Protein AF-A0A530Z0U0-F1 (afdb_monomer)

Radius of gyration: 11.53 Å; Cα contacts (8 Å, |Δi|>4): 16; chains: 1; bounding box: 23×14×29 Å

Secondary structure (DSSP, 8-state)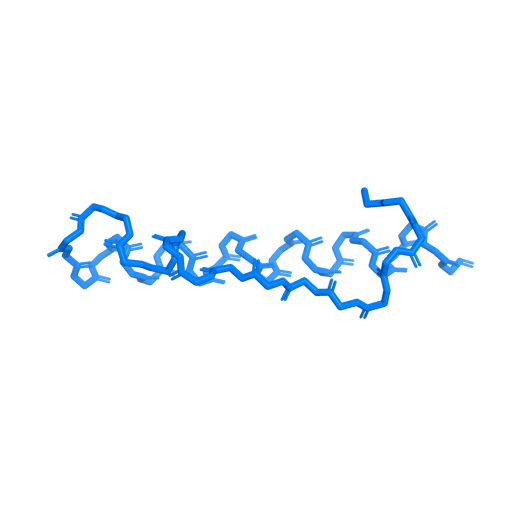:
--S-S----HHHHHTTSSHHHHHHHHHHHHHHHHHHHHHH-

Solvent-accessible surface area (backbone atoms only — not comparable to full-atom values): 2598 Å² total; per-residue (Å²): 126,92,83,61,94,71,87,87,56,78,73,57,40,57,48,78,81,40,70,69,34,31,55,51,34,52,51,52,53,50,54,51,50,55,52,53,52,63,74,74,108

Foldseek 3Di:
DVPDPDDDCVVQCCPPPDPVSNVVSVVVVVVVNVVVVVVVD

Mean predicted aligned error: 4.36 Å

Sequence (41 aa):
AAGANVLVAGSAIFKGGSEAAYRANIGAIRQAADGAIRKAA

pLDDT: mean 88.38, std 11.52, range [56.41, 98.31]

Structure (mmCIF, N/CA/C/O backbone):
data_AF-A0A530Z0U0-F1
#
_entry.id   AF-A0A530Z0U0-F1
#
loop_
_atom_site.group_PDB
_atom_site.id
_atom_site.type_symbol
_atom_site.label_atom_id
_atom_site.label_alt_id
_atom_site.label_comp_id
_atom_site.label_asym_id
_atom_site.label_entity_id
_atom_site.label_seq_id
_atom_site.pdbx_PDB_ins_code
_atom_site.Cartn_x
_atom_site.Cartn_y
_atom_site.Cartn_z
_atom_site.occupancy
_atom_site.B_iso_or_equiv
_atom_site.auth_seq_id
_atom_site.auth_comp_id
_atom_site.auth_asym_id
_atom_site.auth_atom_id
_atom_site.pdbx_PDB_model_num
ATOM 1 N N . ALA A 1 1 ? 3.431 4.898 -11.951 1.00 58.00 1 ALA A N 1
ATOM 2 C CA . ALA A 1 1 ? 4.726 4.749 -11.262 1.00 58.00 1 ALA A CA 1
ATOM 3 C C . ALA A 1 1 ? 5.826 5.150 -12.235 1.00 58.00 1 ALA A C 1
ATOM 5 O O . ALA A 1 1 ? 5.848 4.624 -13.341 1.00 58.00 1 ALA A O 1
ATOM 6 N N . ALA A 1 2 ? 6.664 6.122 -11.878 1.00 56.41 2 ALA A N 1
ATOM 7 C CA . ALA A 1 2 ? 7.737 6.641 -12.729 1.00 56.41 2 ALA A CA 1
ATOM 8 C C . ALA A 1 2 ? 8.970 5.712 -12.709 1.00 56.41 2 ALA A C 1
ATOM 10 O O . ALA A 1 2 ? 10.013 6.089 -12.194 1.00 56.41 2 ALA A O 1
ATOM 11 N N . GLY A 1 3 ? 8.824 4.459 -13.157 1.00 63.97 3 GLY A N 1
ATOM 12 C CA . GLY A 1 3 ? 9.910 3.465 -13.103 1.00 63.97 3 G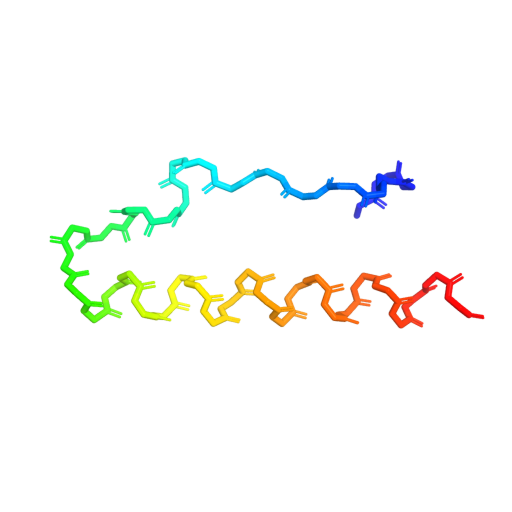LY A CA 1
ATOM 13 C C . GLY A 1 3 ? 10.337 3.053 -11.686 1.00 63.97 3 GLY A C 1
ATOM 14 O O . GLY A 1 3 ? 11.362 2.410 -11.518 1.00 63.97 3 GLY A O 1
ATOM 15 N N . ALA A 1 4 ? 9.567 3.426 -10.659 1.00 75.94 4 ALA A N 1
ATOM 16 C CA . ALA A 1 4 ? 9.879 3.105 -9.275 1.00 75.94 4 ALA A CA 1
ATOM 17 C C . ALA A 1 4 ? 9.773 1.594 -9.024 1.00 75.94 4 ALA A C 1
ATOM 19 O O . ALA A 1 4 ? 8.709 1.004 -9.214 1.00 75.94 4 ALA A O 1
ATOM 20 N N . ASN A 1 5 ? 10.857 0.995 -8.533 1.00 80.81 5 ASN A N 1
ATOM 21 C CA . ASN A 1 5 ? 10.907 -0.411 -8.121 1.00 80.81 5 ASN A CA 1
ATOM 22 C C . ASN A 1 5 ? 10.234 -0.656 -6.759 1.00 80.81 5 ASN A C 1
ATOM 24 O O . ASN A 1 5 ? 10.032 -1.802 -6.369 1.00 80.81 5 ASN A O 1
ATOM 28 N N . VAL A 1 6 ? 9.915 0.414 -6.020 1.00 83.38 6 VAL A N 1
ATOM 29 C CA . VAL A 1 6 ? 9.376 0.357 -4.657 1.00 83.38 6 VAL A CA 1
ATOM 30 C C . VAL A 1 6 ? 8.158 1.273 -4.526 1.00 83.38 6 VAL A C 1
ATOM 32 O O . VAL A 1 6 ? 8.163 2.408 -5.003 1.00 83.38 6 VAL A O 1
ATOM 35 N N . LEU A 1 7 ? 7.125 0.781 -3.837 1.00 83.81 7 LEU A N 1
ATOM 36 C CA . LEU A 1 7 ? 5.923 1.522 -3.451 1.00 83.81 7 LEU A CA 1
ATOM 37 C C . LEU A 1 7 ? 5.900 1.701 -1.926 1.00 83.81 7 LEU A C 1
ATOM 39 O O . LEU A 1 7 ? 5.892 0.714 -1.194 1.00 83.81 7 LEU A O 1
ATOM 43 N N . VAL A 1 8 ? 5.845 2.947 -1.443 1.00 86.62 8 VAL A N 1
ATOM 44 C CA . VAL A 1 8 ? 5.749 3.265 -0.006 1.00 86.62 8 VAL A CA 1
ATOM 45 C C . VAL A 1 8 ? 4.383 3.881 0.296 1.00 86.62 8 VAL A C 1
ATOM 47 O O . VAL A 1 8 ? 4.037 4.927 -0.244 1.00 86.62 8 VAL A O 1
ATOM 50 N N . ALA A 1 9 ? 3.608 3.238 1.173 1.00 88.94 9 ALA A N 1
ATOM 51 C CA . ALA A 1 9 ? 2.199 3.563 1.425 1.00 88.94 9 ALA A CA 1
ATOM 52 C C . ALA A 1 9 ? 1.901 3.947 2.892 1.00 88.94 9 ALA A C 1
ATOM 54 O O . ALA A 1 9 ? 0.843 3.612 3.413 1.00 88.94 9 ALA A O 1
ATOM 55 N N . GLY A 1 10 ? 2.816 4.649 3.571 1.00 91.50 10 GLY A N 1
ATOM 56 C CA . GLY A 1 10 ? 2.766 4.892 5.025 1.00 91.50 10 GLY A CA 1
ATOM 57 C C . GLY A 1 10 ? 1.413 5.376 5.575 1.00 91.50 10 GLY A C 1
ATOM 58 O O . GLY A 1 10 ? 0.765 4.663 6.336 1.00 91.50 10 GLY A O 1
ATOM 59 N N . SER A 1 11 ? 0.944 6.562 5.174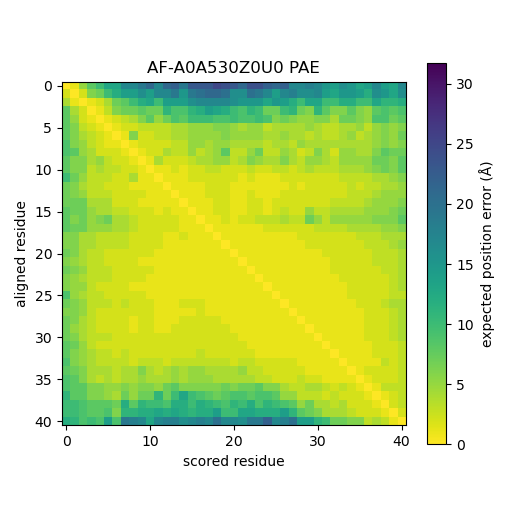 1.00 95.00 11 SER A N 1
ATOM 60 C CA . SER A 1 11 ? -0.347 7.101 5.645 1.00 95.00 11 SER A CA 1
ATOM 61 C C . SER A 1 11 ? -1.564 6.422 5.005 1.00 95.00 11 SER A C 1
ATOM 63 O O . SER A 1 11 ? -2.648 6.409 5.587 1.00 95.00 11 SER A O 1
ATOM 65 N N . ALA A 1 12 ? -1.392 5.823 3.824 1.00 95.31 12 ALA A N 1
ATOM 66 C CA . ALA A 1 12 ? -2.455 5.116 3.118 1.00 95.31 12 ALA A CA 1
ATOM 67 C C . ALA A 1 12 ? -2.857 3.806 3.814 1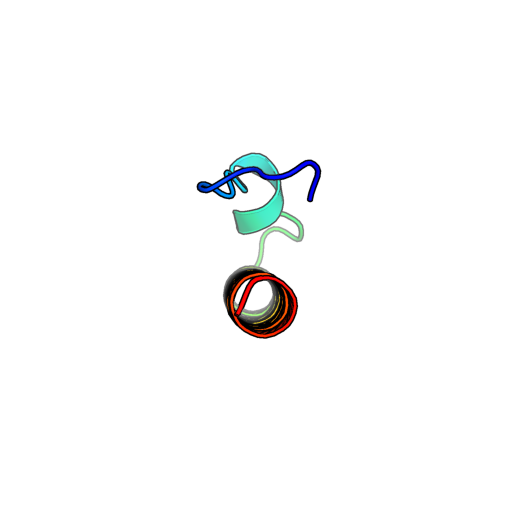.00 95.31 12 ALA A C 1
ATOM 69 O O . ALA A 1 12 ? -4.003 3.394 3.680 1.00 95.31 12 ALA A O 1
ATOM 70 N N . ILE A 1 13 ? -1.963 3.183 4.593 1.00 95.94 13 ILE A N 1
ATOM 71 C CA . ILE A 1 13 ? -2.257 1.953 5.347 1.00 95.94 13 ILE A CA 1
ATOM 72 C C . ILE A 1 13 ? -3.379 2.180 6.371 1.00 95.94 13 ILE A C 1
ATOM 74 O O . ILE A 1 13 ? -4.325 1.397 6.442 1.00 95.94 13 ILE A O 1
ATOM 78 N N . PHE A 1 14 ? -3.304 3.272 7.133 1.00 96.50 14 PHE A N 1
ATOM 79 C CA . P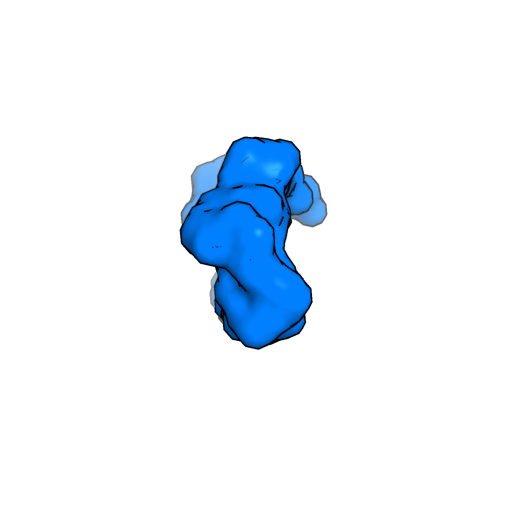HE A 1 14 ? -4.208 3.539 8.261 1.00 96.50 14 PHE A CA 1
ATOM 80 C C . PHE A 1 14 ? -5.361 4.489 7.925 1.00 96.50 14 PHE A C 1
ATOM 82 O O . PHE A 1 14 ? -6.172 4.823 8.793 1.00 96.50 14 PHE A O 1
ATOM 89 N N . LYS A 1 15 ? -5.467 4.927 6.666 1.00 96.38 15 LYS A N 1
ATOM 90 C CA . LYS A 1 15 ? -6.557 5.797 6.227 1.00 96.38 15 LYS A CA 1
ATOM 91 C C . LYS A 1 15 ? -7.908 5.122 6.492 1.00 96.38 15 LYS A C 1
ATOM 93 O O . LYS A 1 15 ? -8.157 4.024 6.009 1.00 96.38 15 LYS A O 1
ATOM 98 N N . GLY A 1 16 ? -8.775 5.790 7.252 1.00 96.56 16 GLY A N 1
ATOM 99 C CA . GLY A 1 16 ? -10.103 5.283 7.620 1.00 96.56 16 GLY A CA 1
ATOM 100 C C . GLY A 1 16 ? -10.203 4.634 9.006 1.00 96.56 16 GLY A C 1
ATOM 101 O O . GLY A 1 16 ? -11.313 4.321 9.421 1.00 96.56 16 GLY A O 1
ATOM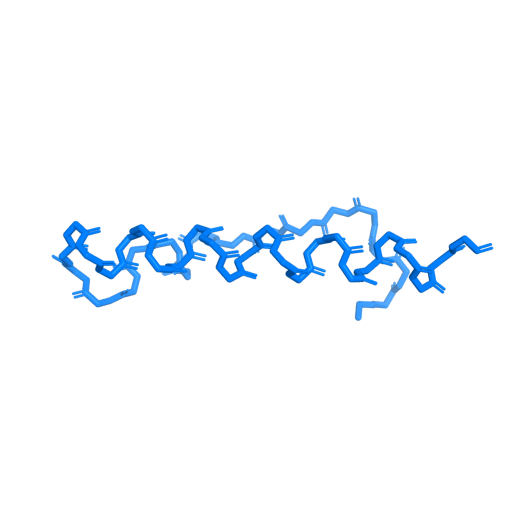 102 N N . GLY A 1 17 ? -9.093 4.457 9.736 1.00 97.06 17 GLY A N 1
ATOM 103 C CA . GLY A 1 17 ? -9.087 4.240 11.195 1.00 97.06 17 GLY A CA 1
ATOM 104 C C . GLY A 1 17 ? -9.765 2.971 11.737 1.00 97.06 17 GLY A C 1
ATOM 105 O O 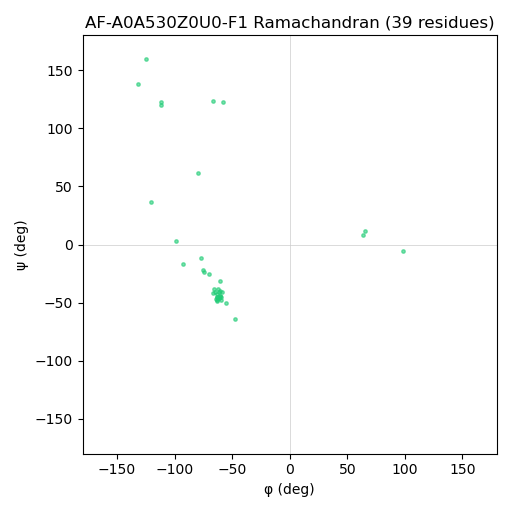. GLY A 1 17 ? -9.908 2.843 12.947 1.00 97.06 17 GLY A O 1
ATOM 106 N N . SER A 1 18 ? -10.181 2.037 10.880 1.00 98.00 18 SER A N 1
ATOM 107 C CA . SER A 1 18 ? -10.818 0.772 11.269 1.00 98.00 18 SER A CA 1
ATOM 108 C C . SER A 1 18 ? -10.072 -0.427 10.689 1.00 98.00 18 SER A C 1
ATOM 110 O O . SER A 1 18 ? -9.364 -0.305 9.687 1.00 98.00 18 SER A O 1
ATOM 112 N N . GLU A 1 19 ? -10.258 -1.610 11.279 1.00 98.06 19 GLU A N 1
ATOM 113 C CA . GLU A 1 19 ? -9.670 -2.851 10.754 1.00 98.06 19 GLU A CA 1
ATOM 114 C C . GLU A 1 19 ? -10.160 -3.153 9.328 1.00 98.06 19 GLU A C 1
ATOM 116 O O . GLU A 1 19 ? -9.378 -3.549 8.461 1.00 98.06 19 GLU A O 1
ATOM 121 N N . ALA A 1 20 ? -11.447 -2.914 9.058 1.00 98.12 20 ALA A N 1
ATOM 122 C CA . ALA A 1 20 ? -12.017 -3.071 7.725 1.00 98.12 20 ALA A CA 1
ATOM 123 C C . ALA A 1 20 ? -11.316 -2.159 6.705 1.00 98.12 20 ALA A C 1
ATOM 125 O O . ALA A 1 20 ? -10.931 -2.623 5.629 1.00 98.12 20 ALA A O 1
ATOM 126 N N . ALA A 1 21 ? -11.081 -0.892 7.068 1.00 98.19 21 ALA A N 1
ATOM 127 C CA . ALA A 1 21 ? -10.337 0.044 6.232 1.00 98.19 21 ALA A CA 1
ATOM 128 C C . ALA A 1 21 ? -8.885 -0.414 6.027 1.00 98.19 21 ALA A C 1
ATOM 130 O O . ALA A 1 21 ? -8.423 -0.451 4.892 1.00 98.19 21 ALA A O 1
ATOM 131 N N . TYR A 1 22 ? -8.194 -0.858 7.081 1.00 97.81 22 TYR A N 1
ATOM 132 C CA . TYR A 1 22 ? -6.840 -1.415 6.976 1.00 97.81 22 TYR A CA 1
ATOM 133 C C . TYR A 1 22 ? -6.777 -2.581 5.980 1.00 97.81 22 TYR A C 1
ATOM 135 O O . TYR A 1 22 ? -5.957 -2.582 5.060 1.00 97.81 22 TYR A O 1
ATOM 143 N N . ARG A 1 23 ? -7.685 -3.555 6.110 1.00 98.00 23 ARG A N 1
ATOM 144 C CA . ARG A 1 23 ? -7.745 -4.730 5.231 1.00 98.00 23 ARG A CA 1
ATOM 145 C C . ARG A 1 23 ? -7.989 -4.335 3.773 1.00 98.00 23 ARG A C 1
ATOM 147 O O . ARG A 1 23 ? -7.311 -4.850 2.882 1.00 98.00 23 ARG A O 1
ATOM 154 N N . ALA A 1 24 ? -8.914 -3.404 3.539 1.00 98.31 24 ALA A N 1
ATOM 155 C CA . ALA A 1 24 ? -9.197 -2.875 2.208 1.00 98.31 24 ALA A CA 1
ATOM 156 C C . ALA A 1 24 ? -7.983 -2.138 1.616 1.00 98.31 24 ALA A C 1
ATOM 158 O O . ALA A 1 24 ? -7.601 -2.398 0.474 1.00 98.31 24 ALA A O 1
ATOM 159 N N . ASN A 1 25 ? -7.329 -1.285 2.409 1.00 98.00 25 ASN A N 1
ATOM 160 C CA . ASN A 1 25 ? -6.155 -0.519 1.993 1.00 98.00 25 ASN A CA 1
ATOM 161 C C . ASN A 1 25 ? -4.993 -1.440 1.599 1.00 98.00 25 ASN A C 1
ATOM 163 O O . ASN A 1 25 ? -4.396 -1.259 0.538 1.00 98.00 25 ASN A O 1
ATOM 167 N N . ILE A 1 26 ? -4.696 -2.465 2.408 1.00 97.75 26 ILE A N 1
ATOM 168 C CA . ILE A 1 26 ? -3.655 -3.456 2.094 1.00 97.75 26 ILE A CA 1
ATOM 169 C C . ILE A 1 26 ? -3.981 -4.214 0.799 1.00 97.75 26 ILE A C 1
ATOM 171 O O . ILE A 1 26 ? -3.088 -4.426 -0.026 1.00 97.75 26 ILE A O 1
ATOM 175 N N . GLY A 1 27 ? -5.247 -4.587 0.585 1.00 97.25 27 GLY A N 1
ATOM 176 C CA . GLY A 1 27 ? -5.697 -5.211 -0.662 1.00 97.25 27 GLY A CA 1
ATOM 177 C C . GLY A 1 27 ? -5.454 -4.322 -1.884 1.00 97.25 27 GLY A C 1
ATOM 178 O O . GLY A 1 27 ? -4.865 -4.774 -2.867 1.00 97.25 27 GLY A O 1
ATOM 179 N N . ALA A 1 28 ? -5.830 -3.045 -1.798 1.00 96.50 28 ALA A N 1
ATOM 180 C CA . ALA A 1 28 ? -5.630 -2.075 -2.873 1.00 96.50 28 ALA A CA 1
ATOM 181 C C . ALA A 1 28 ? -4.141 -1.839 -3.188 1.00 96.50 28 ALA A C 1
ATOM 183 O O . ALA A 1 28 ? -3.754 -1.811 -4.357 1.00 96.50 28 ALA A O 1
ATOM 184 N N . ILE A 1 29 ? -3.289 -1.724 -2.161 1.00 95.06 29 ILE A N 1
ATOM 185 C CA . ILE A 1 29 ? -1.834 -1.556 -2.326 1.00 95.06 29 ILE A CA 1
ATOM 186 C C . ILE A 1 29 ? -1.227 -2.751 -3.072 1.00 95.06 29 ILE A C 1
ATOM 188 O O . ILE A 1 29 ? -0.430 -2.557 -3.990 1.00 95.06 29 ILE A O 1
ATOM 192 N N . ARG A 1 30 ? -1.624 -3.981 -2.719 1.00 94.38 30 ARG A N 1
ATOM 193 C CA . ARG A 1 30 ? -1.153 -5.201 -3.395 1.00 94.38 30 ARG A CA 1
ATOM 194 C C . ARG A 1 30 ? -1.582 -5.245 -4.856 1.00 94.38 30 ARG A C 1
ATOM 196 O O . ARG A 1 30 ? -0.737 -5.428 -5.723 1.00 94.38 30 ARG A O 1
ATOM 203 N N . GLN A 1 31 ? -2.857 -4.981 -5.139 1.00 93.88 31 GLN A N 1
ATOM 204 C CA . GLN A 1 31 ? -3.356 -4.937 -6.518 1.00 93.88 31 GLN A 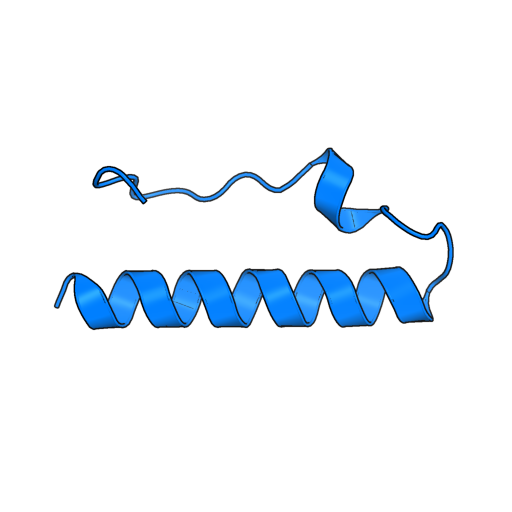CA 1
ATOM 205 C C . GLN A 1 31 ? -2.614 -3.895 -7.366 1.00 93.88 31 GLN A C 1
ATOM 207 O O . GLN A 1 31 ? -2.273 -4.161 -8.519 1.00 93.88 31 GLN A O 1
ATOM 212 N N . ALA A 1 32 ? -2.329 -2.721 -6.794 1.00 90.69 32 ALA A N 1
ATOM 213 C CA . ALA A 1 32 ? -1.555 -1.685 -7.467 1.00 90.69 32 ALA A CA 1
ATOM 214 C C . ALA A 1 32 ? -0.106 -2.125 -7.741 1.00 90.69 32 ALA A C 1
ATOM 216 O O . ALA A 1 32 ? 0.407 -1.870 -8.832 1.00 90.69 32 ALA A O 1
ATOM 217 N N . ALA A 1 33 ? 0.538 -2.807 -6.788 1.00 90.44 33 ALA A N 1
ATOM 218 C CA . ALA A 1 33 ? 1.880 -3.361 -6.965 1.00 90.44 33 ALA A CA 1
ATOM 219 C C . ALA A 1 33 ? 1.912 -4.448 -8.055 1.00 90.44 33 ALA A C 1
ATOM 221 O O . ALA A 1 33 ? 2.734 -4.373 -8.968 1.00 90.44 33 ALA A O 1
ATOM 222 N N . ASP A 1 34 ? 0.964 -5.387 -8.035 1.00 90.75 34 ASP A N 1
ATOM 223 C CA . ASP A 1 34 ? 0.848 -6.450 -9.043 1.00 90.75 34 ASP A CA 1
ATOM 224 C C . ASP A 1 34 ? 0.585 -5.884 -10.446 1.00 90.75 34 ASP A C 1
ATOM 226 O O . ASP A 1 34 ? 1.092 -6.392 -11.451 1.00 90.75 34 ASP A O 1
ATOM 230 N N . GLY A 1 35 ? -0.233 -4.832 -10.537 1.00 87.19 35 GLY A N 1
ATOM 231 C CA . GLY A 1 35 ? -0.472 -4.112 -11.786 1.00 87.19 35 GLY A CA 1
ATOM 232 C C . GLY A 1 35 ? 0.777 -3.386 -12.290 1.00 87.19 35 GLY A C 1
ATOM 233 O O . GLY A 1 35 ? 1.043 -3.381 -13.492 1.00 87.19 35 GLY A O 1
ATOM 234 N N . ALA A 1 36 ? 1.569 -2.807 -11.384 1.00 86.38 36 ALA A N 1
ATOM 235 C CA . ALA A 1 36 ? 2.817 -2.137 -11.733 1.00 86.38 36 ALA A CA 1
ATOM 236 C C . ALA A 1 36 ? 3.877 -3.116 -12.264 1.00 86.38 36 ALA A C 1
ATOM 238 O O . ALA A 1 36 ? 4.512 -2.803 -13.269 1.00 86.38 36 ALA A O 1
ATOM 239 N N . ILE A 1 37 ? 4.021 -4.300 -11.652 1.00 84.19 37 ILE A N 1
ATOM 240 C CA . ILE A 1 37 ? 4.946 -5.344 -12.128 1.00 84.19 37 ILE A CA 1
ATOM 241 C C . ILE A 1 37 ? 4.542 -5.826 -13.524 1.00 84.19 37 ILE A C 1
ATOM 243 O O . ILE A 1 37 ? 5.371 -5.843 -14.428 1.00 84.19 37 ILE A O 1
ATOM 247 N N . ARG A 1 38 ? 3.259 -6.155 -13.733 1.00 81.44 38 ARG A N 1
ATOM 248 C CA . ARG A 1 38 ? 2.767 -6.641 -15.036 1.00 81.44 38 ARG A CA 1
ATOM 249 C C . ARG A 1 38 ? 2.947 -5.649 -16.180 1.00 81.44 38 ARG A C 1
ATOM 251 O O . ARG A 1 38 ? 3.111 -6.075 -17.309 1.00 81.44 38 ARG A O 1
ATOM 258 N N . LYS A 1 39 ? 2.891 -4.343 -15.908 1.00 74.00 39 LYS A N 1
ATOM 259 C CA . LYS A 1 39 ? 3.105 -3.310 -16.932 1.00 74.00 39 LYS A CA 1
ATOM 260 C C . LYS A 1 39 ? 4.585 -3.147 -17.316 1.00 74.00 39 LYS A C 1
ATOM 262 O O . LYS A 1 39 ? 4.870 -2.570 -18.359 1.00 74.00 39 LYS A O 1
ATOM 267 N N . ALA A 1 40 ? 5.502 -3.560 -16.443 1.00 72.38 40 ALA A N 1
ATOM 268 C CA . ALA A 1 40 ? 6.940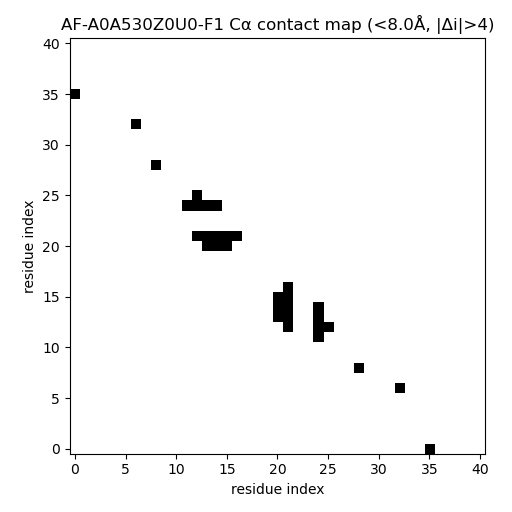 -3.402 -16.638 1.00 72.38 40 ALA A CA 1
ATOM 269 C C . ALA A 1 40 ? 7.613 -4.620 -17.300 1.00 72.38 40 ALA A C 1
ATOM 271 O O . ALA A 1 40 ? 8.742 -4.479 -17.764 1.00 72.38 40 ALA A O 1
ATOM 272 N N . ALA A 1 41 ? 6.944 -5.779 -17.307 1.00 64.62 41 ALA A N 1
ATOM 273 C CA . ALA A 1 41 ? 7.347 -6.990 -18.027 1.00 64.62 41 ALA A CA 1
ATOM 274 C C . ALA A 1 41 ? 6.889 -6.941 -19.491 1.00 64.62 41 ALA A C 1
ATOM 276 O O . ALA A 1 41 ? 7.642 -7.459 -20.343 1.00 64.62 41 ALA A O 1
#